Protein AF-A0A922I302-F1 (afdb_monomer_lite)

Foldseek 3Di:
DVVLLVVLVCLQPPDQQQWAAEPCVRDIDGDPDRASYAYADNVHRVDGPCNVDDPVNSVVVNVLSVLVNVLVVDPPDDPVLNVPPCNSVVVVVVVVVVVD

Sequence (100 aa):
MKMFYSFFEFLVSFNFEKQAMSIQTGKSFAKPDFSPLYIENPMEPTLNICKNVSGVEFKKLLLQAYNSLDAMHCTDFHLANLLDPEYFKTLEKRNNQSVR

Radius of gyration: 16.36 Å; chains: 1; bounding box: 32×33×44 Å

pLDDT: mean 90.07, std 11.07, range [43.94, 98.38]

Organism: Dermatophagoides farinae (NCBI:txid6954)

Secondary structure (DSSP, 8-state):
-HHHHHHHHHHHHS-TTTEEE-TTTSSEEE-SS--S--BB-SS-TT-BTTTT--HHHHHHHHHHHHHHHHHHTSTT--HHHHH-TTHHHHHHHHHHHTT-

Structure (mmCIF, N/CA/C/O backbone):
data_AF-A0A922I302-F1
#
_entry.id   AF-A0A922I302-F1
#
loop_
_atom_site.group_PDB
_atom_site.id
_atom_site.type_symbol
_atom_site.label_atom_id
_atom_site.label_alt_id
_atom_site.label_comp_id
_atom_site.label_asym_id
_atom_site.label_entity_id
_atom_site.label_seq_id
_atom_site.pdbx_PDB_ins_code
_atom_site.Cartn_x
_atom_site.Cartn_y
_atom_site.Cartn_z
_atom_site.occupancy
_atom_site.B_iso_or_equiv
_atom_site.auth_seq_id
_atom_site.auth_comp_id
_atom_site.auth_asym_id
_atom_site.auth_atom_id
_atom_site.pdbx_PDB_model_num
ATOM 1 N N . MET A 1 1 ? 6.426 -14.000 -14.181 1.00 76.19 1 MET A N 1
ATOM 2 C CA . MET A 1 1 ? 6.095 -12.556 -14.168 1.00 76.19 1 MET A CA 1
ATOM 3 C C . MET A 1 1 ? 4.704 -12.239 -13.625 1.00 76.19 1 MET A C 1
ATOM 5 O O . MET A 1 1 ? 4.621 -11.348 -12.795 1.00 76.19 1 MET A O 1
ATOM 9 N N . LYS A 1 2 ? 3.639 -12.978 -13.989 1.00 86.81 2 LYS A N 1
ATOM 10 C CA . LYS A 1 2 ? 2.248 -12.695 -13.563 1.00 86.81 2 LYS A CA 1
ATOM 11 C C . LYS A 1 2 ? 2.057 -12.369 -12.068 1.00 86.81 2 LYS A C 1
ATOM 13 O O . LYS A 1 2 ? 1.396 -11.392 -11.755 1.00 86.81 2 LYS A O 1
ATOM 18 N N . MET A 1 3 ? 2.658 -13.141 -11.156 1.00 91.25 3 MET A N 1
ATOM 19 C CA . MET A 1 3 ? 2.536 -12.903 -9.707 1.00 91.25 3 MET A CA 1
ATOM 20 C C . MET A 1 3 ? 3.075 -11.530 -9.279 1.00 91.25 3 MET A C 1
ATOM 22 O O . MET A 1 3 ? 2.424 -10.839 -8.507 1.00 91.25 3 MET A O 1
ATOM 26 N N . PHE A 1 4 ? 4.243 -11.129 -9.786 1.00 92.06 4 PHE A N 1
ATOM 27 C CA . PHE A 1 4 ? 4.842 -9.836 -9.449 1.00 92.06 4 PHE A CA 1
ATOM 28 C C . PHE A 1 4 ? 4.034 -8.679 -10.022 1.00 92.06 4 PHE A C 1
ATOM 30 O O . PHE A 1 4 ? 3.780 -7.715 -9.311 1.00 92.06 4 PHE A O 1
ATOM 37 N N . TYR A 1 5 ? 3.572 -8.812 -11.265 1.00 92.56 5 TYR A N 1
ATOM 38 C CA . TYR A 1 5 ? 2.682 -7.828 -11.873 1.00 92.56 5 TYR A CA 1
ATOM 39 C C . TYR A 1 5 ? 1.433 -7.610 -11.006 1.00 92.56 5 TYR A C 1
ATOM 41 O O . TYR A 1 5 ? 1.177 -6.493 -10.569 1.00 92.56 5 TYR A O 1
ATOM 49 N N . SER A 1 6 ? 0.717 -8.686 -10.659 1.00 95.00 6 SER A N 1
ATOM 50 C CA . SER A 1 6 ? -0.484 -8.594 -9.820 1.00 95.00 6 SER A CA 1
ATOM 51 C C . SER A 1 6 ? -0.191 -8.093 -8.402 1.00 95.00 6 SER A C 1
ATOM 53 O O . SER A 1 6 ? -1.038 -7.449 -7.794 1.00 95.00 6 SER A O 1
ATOM 55 N N . PHE A 1 7 ? 1.004 -8.353 -7.864 1.00 95.81 7 PHE A N 1
ATOM 56 C CA . PHE A 1 7 ? 1.429 -7.803 -6.578 1.00 95.81 7 PHE A CA 1
ATOM 57 C C . PHE A 1 7 ? 1.588 -6.277 -6.633 1.00 95.81 7 PHE A C 1
ATOM 59 O O . PHE A 1 7 ? 1.067 -5.577 -5.767 1.00 95.81 7 PHE A O 1
ATOM 66 N N . PHE A 1 8 ? 2.263 -5.745 -7.655 1.00 96.12 8 PHE A N 1
ATOM 67 C CA . PHE A 1 8 ? 2.414 -4.297 -7.813 1.00 96.12 8 PHE A CA 1
ATOM 68 C C . PHE A 1 8 ? 1.093 -3.616 -8.174 1.00 96.12 8 PHE A C 1
ATOM 70 O O . PHE A 1 8 ? 0.785 -2.565 -7.619 1.00 96.12 8 PHE A O 1
ATOM 77 N N . GLU A 1 9 ? 0.272 -4.252 -9.012 1.00 96.56 9 GLU A N 1
ATOM 78 C CA . GLU A 1 9 ? -1.095 -3.816 -9.311 1.00 96.56 9 GLU A CA 1
ATOM 79 C C . GLU A 1 9 ? -1.947 -3.725 -8.037 1.00 96.56 9 GLU A C 1
ATOM 81 O O . GLU A 1 9 ? -2.631 -2.725 -7.814 1.00 96.56 9 GLU A O 1
ATOM 86 N N . PHE A 1 10 ? -1.856 -4.717 -7.147 1.00 97.25 10 PHE A N 1
ATOM 87 C CA . PHE A 1 10 ? -2.514 -4.678 -5.843 1.00 97.25 10 PHE A CA 1
ATOM 88 C C . PHE A 1 10 ? -2.022 -3.497 -4.993 1.00 97.25 10 PHE A C 1
ATOM 90 O O . PHE A 1 10 ? -2.836 -2.750 -4.453 1.00 97.25 10 PHE A O 1
ATOM 97 N N . LEU A 1 11 ? -0.705 -3.282 -4.907 1.00 97.31 11 LEU A N 1
ATOM 98 C CA . LEU A 1 11 ? -0.134 -2.186 -4.119 1.00 97.31 11 LEU A CA 1
ATOM 99 C C . LEU A 1 11 ? -0.571 -0.796 -4.596 1.00 97.31 11 LEU A C 1
ATOM 101 O O . LEU A 1 11 ? -0.651 0.105 -3.773 1.00 97.31 11 LEU A O 1
ATOM 105 N N . VAL A 1 12 ? -0.848 -0.588 -5.884 1.00 96.81 12 VAL A N 1
ATOM 106 C CA . VAL A 1 12 ? -1.288 0.731 -6.381 1.00 96.81 12 VAL A CA 1
ATOM 107 C C . VAL A 1 12 ? -2.808 0.904 -6.391 1.00 96.81 12 VAL A C 1
ATOM 109 O O . VAL A 1 12 ? -3.286 2.035 -6.389 1.00 96.81 12 VAL A O 1
ATOM 112 N N . SER A 1 13 ? -3.573 -0.191 -6.401 1.00 97.12 13 SER A N 1
ATOM 113 C CA . SER A 1 13 ? -5.042 -0.159 -6.486 1.00 97.12 13 SER A CA 1
ATOM 114 C C . SER A 1 13 ? -5.743 -0.309 -5.133 1.00 97.12 13 SER A C 1
ATOM 116 O O . SER A 1 13 ? -6.903 0.084 -4.989 1.00 97.12 13 SER A O 1
ATOM 118 N N . PHE A 1 14 ? -5.067 -0.870 -4.127 1.00 98.00 14 PHE A N 1
ATOM 119 C CA . PHE A 1 14 ? -5.661 -1.120 -2.820 1.00 98.00 14 PHE A CA 1
ATOM 120 C C . PHE A 1 14 ? -5.960 0.178 -2.052 1.00 98.00 14 PHE A C 1
ATOM 122 O O . PHE A 1 14 ? -5.149 1.101 -1.974 1.00 98.00 14 PHE A O 1
ATOM 129 N N . ASN A 1 15 ? -7.137 0.242 -1.422 1.00 97.50 15 ASN A N 1
ATOM 130 C CA . ASN A 1 15 ? -7.573 1.405 -0.650 1.00 97.50 15 ASN A CA 1
ATOM 131 C C . ASN A 1 15 ? -6.965 1.414 0.764 1.00 97.50 15 ASN A C 1
ATOM 133 O O . ASN A 1 15 ? -7.649 1.138 1.750 1.00 97.50 15 ASN A O 1
ATOM 137 N N . PHE A 1 16 ? -5.686 1.772 0.873 1.00 97.50 16 PHE A N 1
ATOM 138 C CA . PHE A 1 16 ? -4.982 1.844 2.159 1.00 97.50 16 PHE A CA 1
ATOM 139 C C . PHE A 1 16 ? -5.549 2.884 3.125 1.00 97.50 16 PHE A C 1
ATOM 141 O O . PHE A 1 16 ? -5.317 2.770 4.323 1.00 97.50 16 PHE A O 1
ATOM 148 N N . GLU A 1 17 ? -6.287 3.890 2.653 1.00 96.75 17 GLU A N 1
ATOM 149 C CA . GLU A 1 17 ? -6.899 4.897 3.525 1.00 96.75 17 GLU A CA 1
ATOM 150 C C . GLU A 1 17 ? -7.989 4.275 4.407 1.00 96.75 17 GLU A C 1
ATOM 152 O O . GLU A 1 17 ? -8.053 4.547 5.604 1.00 96.75 17 GLU A O 1
ATOM 157 N N . LYS A 1 18 ? -8.817 3.400 3.823 1.00 97.75 18 LYS A N 1
ATOM 158 C CA . LYS A 1 18 ? -10.015 2.853 4.481 1.00 97.75 18 LYS A CA 1
ATOM 159 C C . LYS A 1 18 ? -9.908 1.378 4.846 1.00 97.75 18 LYS A C 1
ATOM 161 O O . LYS A 1 18 ? -10.743 0.892 5.611 1.00 97.75 18 LYS A O 1
ATOM 166 N N . GLN A 1 19 ? -8.949 0.654 4.273 1.00 98.19 19 GLN A N 1
ATOM 167 C CA . GLN A 1 19 ? -8.834 -0.793 4.419 1.00 98.19 19 GLN A CA 1
ATOM 168 C C . GLN A 1 19 ? -7.518 -1.210 5.080 1.00 98.19 19 GLN A C 1
ATOM 170 O O . GLN A 1 19 ? -6.456 -0.634 4.846 1.00 98.19 19 GLN A O 1
ATOM 175 N N . ALA A 1 20 ? -7.621 -2.258 5.886 1.00 97.94 20 ALA A N 1
ATOM 176 C CA . ALA A 1 20 ? -6.532 -3.025 6.466 1.00 97.94 20 ALA A CA 1
ATOM 177 C C . ALA A 1 20 ? -6.496 -4.432 5.849 1.00 97.94 20 ALA A C 1
ATOM 179 O O . ALA A 1 20 ? -7.484 -4.873 5.261 1.00 97.94 20 ALA A O 1
ATOM 180 N N . MET A 1 21 ? -5.370 -5.134 5.981 1.00 97.94 21 MET A N 1
ATOM 181 C CA . MET A 1 21 ? -5.199 -6.509 5.494 1.00 97.94 21 MET A CA 1
ATOM 182 C C . MET A 1 21 ? -5.107 -7.501 6.651 1.00 97.94 21 MET A C 1
ATOM 184 O O . MET A 1 21 ? -4.290 -7.319 7.552 1.00 97.94 21 MET A O 1
ATOM 188 N N . SER A 1 22 ? -5.913 -8.564 6.599 1.00 96.75 22 SER A N 1
ATOM 189 C CA . SER A 1 22 ? -5.852 -9.688 7.534 1.00 96.75 22 SER A CA 1
ATOM 190 C C . SER A 1 22 ? -5.145 -10.868 6.882 1.00 96.75 22 SER A C 1
ATOM 192 O O . SER A 1 22 ? -5.620 -11.428 5.892 1.00 96.75 22 SER A O 1
ATOM 194 N N . ILE A 1 23 ? -4.014 -11.269 7.460 1.00 95.06 23 ILE A N 1
ATOM 195 C CA . ILE A 1 23 ? -3.285 -12.466 7.023 1.00 95.06 23 ILE A CA 1
ATOM 196 C C . ILE A 1 23 ? -4.028 -13.733 7.460 1.00 95.06 23 ILE A C 1
ATOM 198 O O . ILE A 1 23 ? -4.012 -14.730 6.744 1.00 95.06 23 ILE A O 1
ATOM 202 N N . GLN A 1 24 ? -4.720 -13.688 8.602 1.00 93.88 24 GLN A N 1
ATOM 203 C CA . GLN A 1 24 ? -5.447 -14.837 9.134 1.00 93.88 24 GLN A CA 1
ATOM 204 C C . GLN A 1 24 ? -6.659 -15.207 8.268 1.00 93.88 24 GLN A C 1
ATOM 206 O O . GLN A 1 24 ? -6.913 -16.385 8.030 1.00 93.88 24 GLN A O 1
ATOM 211 N N . THR A 1 25 ? -7.402 -14.210 7.782 1.00 95.44 25 THR A N 1
ATOM 212 C CA . THR A 1 25 ? -8.612 -14.441 6.974 1.00 95.44 25 THR A CA 1
ATOM 213 C C . THR A 1 25 ? -8.373 -14.334 5.468 1.00 95.44 25 THR A C 1
ATOM 215 O O . THR A 1 25 ? -9.234 -14.744 4.688 1.00 95.44 25 THR A O 1
ATOM 218 N N . GLY A 1 26 ? -7.236 -13.765 5.049 1.00 95.62 26 GLY A N 1
ATOM 219 C CA . GLY A 1 26 ? -6.932 -13.473 3.647 1.00 95.62 26 GLY A CA 1
ATOM 220 C C . GLY A 1 26 ? -7.829 -12.388 3.040 1.00 95.62 26 GLY A C 1
ATOM 221 O O . GLY A 1 26 ? -7.977 -12.327 1.820 1.00 95.62 26 GLY A O 1
ATOM 222 N N . LYS A 1 27 ? -8.477 -11.565 3.873 1.00 96.62 27 LYS A N 1
ATOM 223 C CA . LYS A 1 27 ? -9.438 -10.536 3.455 1.00 96.62 27 LYS A CA 1
ATOM 224 C C . LYS A 1 27 ? -9.016 -9.154 3.930 1.00 96.62 27 LYS A C 1
ATOM 226 O O . LYS A 1 27 ? -8.242 -9.005 4.877 1.00 96.62 27 LYS A O 1
ATOM 231 N N . SER A 1 28 ? -9.564 -8.134 3.276 1.00 97.56 28 SER A N 1
ATOM 232 C CA . SER A 1 28 ? -9.500 -6.772 3.786 1.00 97.56 28 SER A CA 1
ATOM 233 C C . SER A 1 28 ? -10.629 -6.498 4.776 1.00 97.56 28 SER A C 1
ATOM 235 O O . SER A 1 28 ? -11.680 -7.141 4.743 1.00 97.56 28 SER A O 1
ATOM 237 N N . PHE A 1 29 ? -10.411 -5.532 5.660 1.00 97.56 29 PHE A N 1
ATOM 238 C CA . PHE A 1 29 ? -11.403 -5.082 6.632 1.00 97.56 29 PHE A CA 1
ATOM 239 C C . PHE A 1 29 ? -11.288 -3.576 6.874 1.00 97.56 29 PHE A C 1
ATOM 241 O O . PHE A 1 29 ? -10.329 -2.938 6.437 1.00 97.56 29 PHE A O 1
ATOM 248 N N . ALA A 1 30 ? -12.282 -2.991 7.547 1.00 97.94 30 ALA A N 1
ATOM 249 C CA . ALA A 1 30 ? -12.277 -1.569 7.871 1.00 97.94 30 ALA A CA 1
ATOM 250 C C . ALA A 1 30 ? -11.092 -1.227 8.778 1.00 97.94 30 ALA A C 1
ATOM 252 O O . ALA A 1 30 ? -10.860 -1.879 9.795 1.00 97.94 30 ALA A O 1
ATOM 253 N N . LYS A 1 31 ? -10.342 -0.197 8.398 1.00 96.56 31 LYS A N 1
ATOM 254 C CA . LYS A 1 31 ? -9.104 0.157 9.080 1.00 96.56 31 LYS A CA 1
ATOM 255 C C . LYS A 1 31 ? -9.362 0.646 10.518 1.00 96.56 31 LYS A C 1
ATOM 257 O O . LYS A 1 31 ? -10.137 1.587 10.688 1.00 96.56 31 LYS A O 1
ATOM 262 N N . PRO A 1 32 ? -8.702 0.067 11.539 1.00 95.69 32 PRO A N 1
ATOM 263 C CA . PRO A 1 32 ? -8.912 0.465 12.935 1.00 95.69 32 PRO A CA 1
ATOM 264 C C . PRO A 1 32 ? -8.286 1.809 13.331 1.00 95.69 32 PRO A C 1
ATOM 266 O O . PRO A 1 32 ? -8.663 2.373 14.355 1.00 95.69 32 PRO A O 1
ATOM 269 N N . ASP A 1 33 ? -7.298 2.306 12.577 1.00 94.75 33 ASP A N 1
ATOM 270 C CA . ASP A 1 33 ? -6.579 3.542 12.899 1.00 94.75 33 ASP A CA 1
ATOM 271 C C . ASP A 1 33 ? -6.121 4.332 11.656 1.00 94.75 33 ASP A C 1
ATOM 273 O O . ASP A 1 33 ? -6.220 3.874 10.518 1.00 94.75 33 ASP A O 1
ATOM 277 N N . PHE A 1 34 ? -5.598 5.541 11.882 1.00 94.94 34 PHE A N 1
ATOM 278 C CA . PHE A 1 34 ? -5.113 6.453 10.836 1.00 94.94 34 PHE A CA 1
ATOM 279 C C . PHE A 1 34 ? -3.649 6.206 10.422 1.00 94.94 34 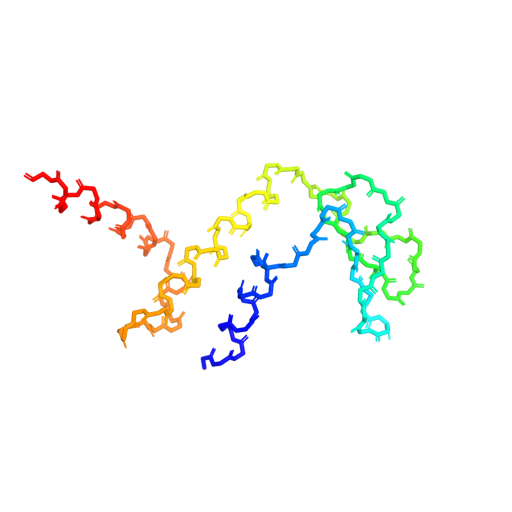PHE A C 1
ATOM 281 O O . PHE A 1 34 ? -3.008 7.102 9.871 1.00 94.94 34 PHE A O 1
ATOM 288 N N . SER A 1 35 ? -3.079 5.025 10.697 1.00 97.12 35 SER A N 1
ATOM 289 C CA . SER A 1 35 ? -1.731 4.683 10.207 1.00 97.12 35 SER A CA 1
ATOM 290 C C . SER A 1 35 ? -1.676 4.754 8.673 1.00 97.12 35 SER A C 1
ATOM 292 O O . SER A 1 35 ? -2.712 4.664 8.032 1.00 97.12 35 SER A O 1
ATOM 294 N N . PRO A 1 36 ? -0.520 4.901 8.012 1.00 97.56 36 PRO A N 1
ATOM 295 C CA . PRO A 1 36 ? -0.468 4.843 6.546 1.00 97.56 36 PRO A CA 1
ATOM 296 C C . PRO A 1 36 ? -0.799 3.445 6.001 1.00 97.56 36 PRO A C 1
ATOM 298 O O . PRO A 1 36 ? -1.575 3.309 5.060 1.00 97.56 36 PRO A O 1
ATOM 301 N N . LEU A 1 37 ? -0.289 2.401 6.658 1.00 97.75 37 LEU A N 1
ATOM 302 C CA . LEU A 1 37 ? -0.427 0.997 6.275 1.00 97.75 37 LEU A CA 1
ATOM 303 C C . LEU A 1 37 ? -0.850 0.173 7.494 1.00 97.75 37 LEU A C 1
ATOM 305 O O . LEU A 1 37 ? -0.242 0.304 8.555 1.00 97.75 37 LEU A O 1
ATOM 309 N N . TYR A 1 38 ? -1.863 -0.683 7.331 1.00 98.38 38 TYR A N 1
ATOM 310 C CA . TYR A 1 38 ? -2.320 -1.592 8.380 1.00 98.38 38 TYR A CA 1
ATOM 311 C C . TYR A 1 38 ? -2.318 -3.035 7.887 1.00 98.38 38 TYR A C 1
ATOM 313 O O . TYR A 1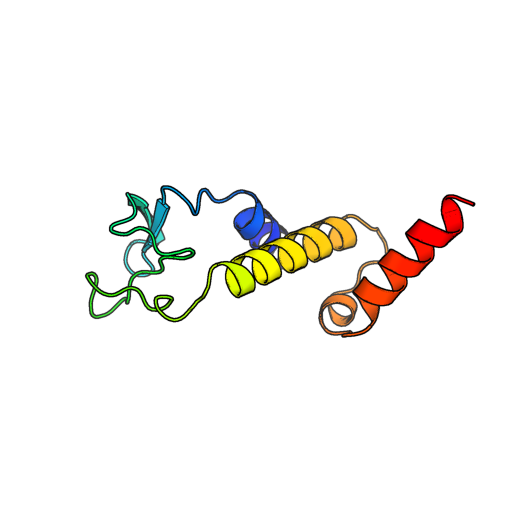 38 ? -3.121 -3.411 7.027 1.00 98.38 38 TYR A O 1
ATOM 321 N N . ILE A 1 39 ? -1.440 -3.842 8.479 1.00 98.12 39 ILE A N 1
ATOM 322 C CA . ILE A 1 39 ? -1.446 -5.296 8.338 1.00 98.12 39 ILE A CA 1
ATOM 323 C C . ILE A 1 39 ? -1.638 -5.880 9.731 1.00 98.12 39 ILE A C 1
ATOM 325 O O . ILE A 1 39 ? -0.876 -5.585 10.652 1.00 98.12 39 ILE A O 1
ATOM 329 N N . GLU A 1 40 ? -2.689 -6.672 9.877 1.00 97.94 40 GLU A N 1
ATOM 330 C CA . GLU A 1 40 ? -3.017 -7.372 11.111 1.00 97.94 40 GLU A CA 1
ATOM 331 C C . GLU A 1 40 ? -1.896 -8.345 11.489 1.00 97.94 40 GLU A C 1
ATOM 333 O O . GLU A 1 40 ? -1.432 -9.132 10.658 1.00 97.94 40 GLU A O 1
ATOM 338 N N . ASN A 1 41 ? -1.478 -8.316 12.754 1.00 97.06 41 ASN A N 1
ATOM 339 C CA . ASN A 1 41 ? -0.616 -9.351 13.300 1.00 97.06 41 ASN A CA 1
ATOM 340 C C . ASN A 1 41 ? -1.406 -10.675 13.390 1.00 97.06 41 ASN A C 1
ATOM 342 O O . ASN A 1 41 ? -2.402 -10.727 14.112 1.00 97.06 41 ASN A O 1
ATOM 346 N N . PRO A 1 42 ? -0.956 -11.764 12.733 1.00 96.12 42 PRO A N 1
ATOM 347 C CA . PRO A 1 42 ? -1.684 -13.036 12.712 1.00 96.12 42 PRO A CA 1
ATOM 348 C C . PRO A 1 42 ? -1.933 -13.667 14.091 1.00 96.12 42 PRO A C 1
ATOM 350 O O . PRO A 1 42 ? -2.836 -14.489 14.222 1.00 96.12 42 PRO A O 1
ATOM 353 N N . MET A 1 43 ? -1.109 -13.332 15.092 1.00 96.44 43 MET A N 1
ATOM 354 C CA . MET A 1 43 ? -1.196 -13.876 16.455 1.00 96.44 43 MET A CA 1
ATOM 355 C C . MET A 1 43 ? -1.916 -12.931 17.422 1.00 96.44 43 MET A C 1
ATOM 357 O O . MET A 1 43 ? -2.481 -13.379 18.415 1.00 96.44 43 MET A O 1
ATOM 361 N N . GLU A 1 44 ? -1.920 -11.631 17.121 1.00 95.81 44 GLU A N 1
ATOM 362 C CA . GLU A 1 44 ? -2.534 -10.587 17.944 1.00 95.81 44 GLU A CA 1
ATOM 363 C C . GLU A 1 44 ? -3.331 -9.622 17.047 1.00 95.81 44 GLU A C 1
ATOM 365 O O . GLU A 1 44 ? -2.825 -8.557 16.695 1.00 95.81 44 GLU A O 1
ATOM 370 N N . PRO A 1 45 ? -4.583 -9.960 16.670 1.00 92.62 45 PRO A N 1
ATOM 371 C CA . PRO A 1 45 ? -5.356 -9.239 15.647 1.00 92.62 45 PRO A CA 1
ATOM 372 C C . PRO A 1 45 ? -5.582 -7.740 15.896 1.00 92.62 45 PRO A C 1
ATOM 374 O O . PRO A 1 45 ? -5.917 -6.978 14.993 1.00 92.62 45 PRO A O 1
ATOM 377 N N . THR A 1 46 ? -5.406 -7.286 17.135 1.00 93.75 46 THR A N 1
ATOM 378 C CA . THR A 1 46 ? -5.524 -5.872 17.513 1.00 93.75 46 THR A CA 1
ATOM 379 C C . THR A 1 46 ? -4.272 -5.055 17.173 1.00 93.75 46 THR A C 1
ATOM 381 O O . THR A 1 46 ? -4.315 -3.821 17.218 1.00 93.75 46 THR A O 1
ATOM 384 N N . LEU A 1 47 ? -3.159 -5.712 16.830 1.00 96.69 47 LEU A N 1
ATOM 385 C CA . LEU A 1 47 ? -1.883 -5.077 16.527 1.00 96.69 47 LEU A CA 1
ATOM 386 C C . LEU A 1 47 ? -1.649 -4.939 15.022 1.00 96.69 47 LEU A C 1
ATOM 388 O O . LEU A 1 47 ? -1.799 -5.877 14.243 1.00 96.69 47 LEU A O 1
ATOM 392 N N . ASN A 1 48 ? -1.174 -3.755 14.639 1.00 97.50 48 ASN A N 1
ATOM 393 C CA . ASN A 1 48 ? -0.680 -3.462 13.301 1.00 97.50 48 ASN A CA 1
ATOM 394 C C . ASN A 1 48 ? 0.836 -3.694 13.239 1.00 97.50 48 ASN A C 1
ATOM 396 O O . ASN A 1 48 ? 1.588 -2.962 13.888 1.00 97.50 48 ASN A O 1
ATOM 400 N N . ILE A 1 49 ? 1.299 -4.637 12.417 1.00 97.88 49 ILE A N 1
ATOM 401 C CA . ILE A 1 49 ? 2.741 -4.901 12.249 1.00 97.88 49 ILE A CA 1
ATOM 402 C C . ILE A 1 49 ? 3.483 -3.778 11.501 1.00 97.88 49 ILE A C 1
ATOM 404 O O . ILE A 1 49 ? 4.707 -3.736 11.516 1.00 97.88 49 ILE A O 1
ATOM 408 N N . CYS A 1 50 ? 2.759 -2.848 10.874 1.00 98.06 50 CYS A N 1
ATOM 409 C CA . CYS A 1 50 ? 3.301 -1.723 10.108 1.00 98.06 50 CYS A CA 1
ATOM 410 C C . CYS A 1 50 ? 3.218 -0.379 10.852 1.00 98.06 50 CYS A C 1
ATOM 412 O O . CYS A 1 50 ? 3.336 0.679 10.234 1.00 98.06 50 CYS A O 1
ATOM 414 N N . LYS A 1 51 ? 3.008 -0.380 12.174 1.00 96.88 51 LYS A N 1
ATOM 415 C CA . LYS A 1 51 ? 2.799 0.855 12.957 1.00 96.88 51 LYS A CA 1
ATOM 416 C C . LYS A 1 51 ? 4.004 1.808 12.966 1.00 96.88 51 LYS A C 1
ATOM 418 O O . LYS A 1 51 ? 3.846 2.992 13.243 1.00 96.88 51 LYS A O 1
ATOM 423 N N . ASN A 1 52 ? 5.193 1.301 12.656 1.00 97.38 52 ASN A N 1
ATOM 424 C CA . ASN A 1 52 ? 6.430 2.068 12.524 1.00 97.38 52 ASN A CA 1
ATOM 425 C C . ASN A 1 52 ? 6.586 2.765 11.160 1.00 97.38 52 ASN A C 1
ATOM 427 O O . ASN A 1 52 ? 7.500 3.570 11.010 1.00 97.38 52 ASN A O 1
ATOM 431 N N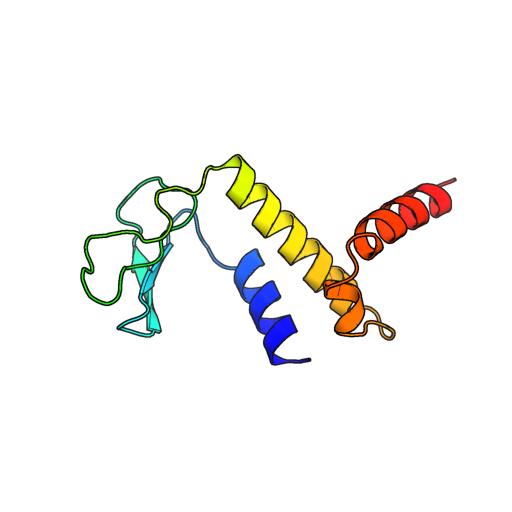 . VAL A 1 53 ? 5.736 2.462 10.173 1.00 97.94 53 VAL A N 1
ATOM 432 C CA . VAL A 1 53 ? 5.844 3.027 8.824 1.00 97.94 53 VAL A CA 1
ATOM 433 C C . VAL A 1 53 ? 5.298 4.450 8.810 1.00 97.94 53 VAL A C 1
ATOM 435 O O . VAL A 1 53 ? 4.110 4.690 9.040 1.00 97.94 53 VAL A O 1
ATOM 438 N N . SER A 1 54 ? 6.162 5.409 8.485 1.00 97.81 54 SER A N 1
ATOM 439 C CA . SER A 1 54 ? 5.767 6.803 8.312 1.00 97.81 54 SER A CA 1
ATOM 440 C C . SER A 1 54 ? 5.023 7.030 6.992 1.00 97.81 54 SER A C 1
ATOM 442 O O . SER A 1 54 ? 5.168 6.290 6.015 1.00 97.81 54 SER A O 1
ATOM 444 N N . GLY A 1 55 ? 4.264 8.127 6.911 1.00 97.44 55 GLY A N 1
ATOM 445 C CA . GLY A 1 55 ? 3.590 8.511 5.666 1.00 97.44 55 GLY A CA 1
ATOM 446 C C . GLY A 1 55 ? 4.561 8.784 4.508 1.00 97.44 55 GLY A C 1
ATOM 447 O O . GLY A 1 55 ? 4.207 8.585 3.349 1.00 97.44 55 GLY A O 1
ATOM 448 N N . VAL A 1 56 ? 5.795 9.206 4.804 1.00 97.94 56 VAL A N 1
ATOM 449 C CA . VAL A 1 56 ? 6.836 9.434 3.789 1.00 97.94 56 VAL A CA 1
ATOM 450 C C . VAL A 1 56 ? 7.338 8.109 3.220 1.00 97.94 56 VAL A C 1
ATOM 452 O O . VAL A 1 56 ? 7.432 7.968 2.003 1.00 97.94 56 VAL A O 1
ATOM 455 N N . GLU A 1 57 ? 7.637 7.132 4.075 1.00 97.62 57 GLU A N 1
ATOM 456 C CA . GLU A 1 57 ? 8.073 5.796 3.646 1.00 97.62 57 GLU A CA 1
ATOM 457 C C . GLU A 1 57 ? 6.974 5.074 2.873 1.00 97.62 57 GLU A C 1
ATOM 459 O O . GLU A 1 57 ? 7.240 4.498 1.821 1.00 97.62 57 GLU A O 1
ATOM 464 N N . PHE A 1 58 ? 5.727 5.189 3.329 1.00 98.00 58 PHE A N 1
ATOM 465 C CA . PHE A 1 58 ? 4.578 4.635 2.626 1.00 98.00 58 PHE A CA 1
ATOM 466 C C . PHE A 1 58 ? 4.412 5.228 1.217 1.00 98.00 58 PHE A C 1
ATOM 468 O O . PHE A 1 58 ? 4.247 4.493 0.247 1.00 98.00 58 PHE A O 1
ATOM 475 N N . LYS A 1 59 ? 4.539 6.553 1.062 1.00 97.25 59 LYS A N 1
ATOM 476 C CA . LYS A 1 59 ? 4.510 7.191 -0.267 1.00 97.25 59 LYS A CA 1
ATOM 477 C C . LYS A 1 59 ? 5.657 6.724 -1.161 1.00 97.25 59 LYS A C 1
ATOM 479 O O . LYS A 1 59 ? 5.438 6.495 -2.347 1.00 97.25 59 LYS A O 1
ATOM 484 N N . LYS A 1 60 ? 6.865 6.558 -0.608 1.00 95.62 60 LYS A N 1
ATOM 485 C CA . LYS A 1 60 ? 8.008 6.003 -1.353 1.00 95.62 60 L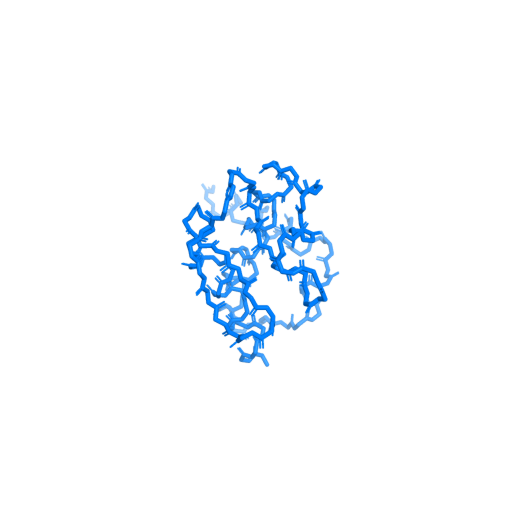YS A CA 1
ATOM 486 C C . LYS A 1 60 ? 7.720 4.579 -1.829 1.00 95.62 60 LYS A C 1
ATOM 488 O O . LYS A 1 60 ? 7.995 4.285 -2.985 1.00 95.62 60 LYS A O 1
ATOM 493 N N . LEU A 1 61 ? 7.133 3.731 -0.981 1.00 95.94 61 LEU A N 1
ATOM 494 C CA . LEU A 1 61 ? 6.718 2.375 -1.352 1.00 95.94 61 LEU A CA 1
ATOM 495 C C . LEU A 1 61 ? 5.748 2.391 -2.540 1.00 95.94 61 LEU A C 1
ATOM 497 O O . LEU A 1 61 ? 5.991 1.699 -3.525 1.00 95.94 61 LEU A O 1
ATOM 501 N N . LEU A 1 62 ? 4.686 3.201 -2.473 1.00 97.12 62 LEU A N 1
ATOM 502 C CA . LEU A 1 62 ? 3.703 3.296 -3.557 1.00 97.12 62 LEU A CA 1
ATOM 503 C C . LEU A 1 62 ? 4.318 3.822 -4.858 1.00 97.12 62 LEU A C 1
ATOM 505 O O . LEU A 1 62 ? 4.018 3.298 -5.927 1.00 97.12 62 LEU A O 1
ATOM 509 N N . LEU A 1 63 ? 5.213 4.810 -4.772 1.00 94.38 63 LEU A N 1
ATOM 510 C CA . LEU A 1 63 ? 5.940 5.316 -5.936 1.00 94.38 63 LEU A CA 1
ATOM 511 C C . LEU A 1 63 ? 6.786 4.216 -6.593 1.00 94.38 63 LEU A C 1
ATOM 513 O O . LEU A 1 63 ? 6.750 4.060 -7.810 1.00 94.38 63 LEU A O 1
ATOM 517 N N . GLN A 1 64 ? 7.513 3.418 -5.804 1.00 92.75 64 GLN A N 1
ATOM 518 C CA . GLN A 1 64 ? 8.294 2.303 -6.349 1.00 92.75 64 GLN A CA 1
ATOM 519 C C . GLN A 1 64 ? 7.403 1.205 -6.939 1.00 92.75 64 GLN A C 1
ATOM 521 O O . GLN A 1 64 ? 7.749 0.635 -7.973 1.00 92.75 64 GLN A O 1
ATOM 526 N N . ALA A 1 65 ? 6.247 0.929 -6.331 1.00 95.31 65 ALA A N 1
ATOM 527 C CA . ALA A 1 65 ? 5.281 -0.018 -6.877 1.00 95.31 65 ALA A CA 1
ATOM 528 C C . ALA A 1 65 ? 4.724 0.452 -8.229 1.00 95.31 65 ALA A C 1
ATOM 530 O O . ALA A 1 65 ? 4.673 -0.338 -9.168 1.00 95.31 65 ALA A O 1
ATOM 531 N N . TYR A 1 66 ? 4.387 1.740 -8.346 1.00 93.56 66 TYR A N 1
ATOM 532 C CA . TYR A 1 66 ? 3.925 2.342 -9.596 1.00 93.56 66 TYR A CA 1
ATOM 533 C C . TYR A 1 66 ? 4.991 2.260 -10.692 1.00 93.56 66 TYR A C 1
ATOM 535 O O . TYR A 1 66 ? 4.717 1.743 -11.771 1.00 93.56 66 TYR A O 1
ATOM 543 N N . ASN A 1 67 ? 6.224 2.679 -10.394 1.00 91.44 67 ASN A N 1
ATOM 544 C CA . ASN A 1 67 ? 7.340 2.600 -11.340 1.00 91.44 67 ASN A CA 1
ATOM 545 C C . ASN A 1 67 ? 7.611 1.155 -11.785 1.00 91.44 67 ASN A C 1
ATOM 547 O O . ASN A 1 67 ? 7.902 0.906 -12.952 1.00 91.44 67 ASN A O 1
ATOM 551 N N . SER A 1 68 ? 7.502 0.196 -10.862 1.00 92.25 68 SER A N 1
ATOM 552 C CA . SER A 1 68 ? 7.682 -1.226 -11.163 1.00 92.25 68 SER A CA 1
ATOM 553 C C . SER A 1 68 ? 6.581 -1.755 -12.076 1.00 92.25 68 SER A C 1
ATOM 555 O O . SER A 1 68 ? 6.876 -2.492 -13.012 1.00 92.25 68 SER A O 1
ATOM 557 N N . LEU A 1 69 ? 5.326 -1.374 -11.825 1.00 92.75 69 LEU A N 1
ATOM 558 C CA . LEU A 1 69 ? 4.193 -1.762 -12.659 1.00 92.75 69 LEU A CA 1
ATOM 559 C C . LEU A 1 69 ? 4.328 -1.190 -14.075 1.00 92.75 69 LEU A C 1
ATOM 561 O O . LEU A 1 69 ? 4.224 -1.942 -15.041 1.00 92.75 69 LEU A O 1
ATOM 565 N N . ASP A 1 70 ? 4.638 0.104 -14.187 1.00 89.19 70 ASP A N 1
ATOM 566 C CA . ASP A 1 70 ? 4.862 0.793 -15.462 1.00 89.19 70 ASP A CA 1
ATOM 567 C C . ASP A 1 70 ? 5.996 0.136 -16.264 1.00 89.19 70 ASP A C 1
ATOM 569 O O . ASP A 1 70 ? 5.816 -0.253 -17.417 1.00 89.19 70 ASP A O 1
ATOM 573 N N . ALA A 1 71 ? 7.137 -0.126 -15.621 1.00 88.25 71 ALA A N 1
ATOM 574 C CA . ALA A 1 71 ? 8.258 -0.800 -16.267 1.00 88.25 71 ALA A CA 1
ATOM 575 C C . ALA A 1 71 ? 7.922 -2.230 -16.721 1.00 88.25 71 ALA A C 1
ATOM 577 O O . ALA A 1 71 ? 8.430 -2.670 -17.750 1.00 88.25 71 ALA A O 1
ATOM 578 N N . MET A 1 72 ? 7.059 -2.956 -16.001 1.00 88.75 72 MET A N 1
ATOM 579 C CA . MET A 1 72 ? 6.625 -4.306 -16.383 1.00 88.75 72 MET A CA 1
ATOM 580 C C . MET A 1 72 ? 5.711 -4.340 -17.613 1.00 88.75 72 MET A C 1
ATOM 582 O O . MET A 1 72 ? 5.564 -5.410 -18.206 1.00 88.75 72 MET A O 1
ATOM 586 N N . HIS A 1 73 ? 5.116 -3.214 -18.017 1.00 83.69 73 HIS A N 1
ATOM 587 C CA . HIS A 1 73 ? 4.386 -3.123 -19.284 1.00 83.69 73 HIS A CA 1
ATOM 588 C C . HIS A 1 73 ? 5.319 -3.089 -20.505 1.00 83.69 73 HIS A C 1
ATOM 590 O O . HIS A 1 73 ? 4.875 -3.370 -21.620 1.00 83.69 73 HIS A O 1
ATOM 596 N N . CYS A 1 74 ? 6.609 -2.797 -20.314 1.00 79.50 74 CYS A N 1
ATOM 597 C CA . CYS A 1 74 ? 7.604 -2.822 -21.381 1.00 79.50 74 CYS A CA 1
ATOM 598 C C . CYS A 1 74 ? 7.984 -4.264 -21.756 1.00 79.50 74 CYS A C 1
ATOM 600 O O . CYS A 1 74 ? 8.289 -5.089 -20.894 1.00 79.50 74 CYS A O 1
ATOM 602 N N . THR A 1 75 ? 8.049 -4.556 -23.057 1.00 68.50 75 THR A N 1
ATOM 603 C CA . THR A 1 75 ? 8.346 -5.898 -23.598 1.00 68.50 75 THR A CA 1
ATOM 604 C C . THR A 1 75 ? 9.712 -6.458 -23.194 1.00 68.50 75 THR A C 1
ATOM 606 O O . THR A 1 75 ? 9.865 -7.674 -23.130 1.00 68.50 75 THR A O 1
ATOM 609 N N . ASP A 1 76 ? 10.675 -5.595 -22.858 1.00 80.94 76 ASP A N 1
ATOM 610 C CA . ASP A 1 76 ? 12.054 -5.983 -22.520 1.00 80.94 76 ASP A CA 1
ATOM 611 C C . ASP A 1 76 ? 12.332 -6.019 -21.004 1.00 80.94 76 ASP A C 1
ATOM 613 O O . ASP A 1 76 ? 13.487 -6.080 -20.557 1.00 80.94 76 ASP A O 1
ATOM 617 N N . PHE A 1 77 ? 11.286 -5.964 -20.174 1.00 84.00 77 PHE A N 1
ATOM 618 C CA . PHE A 1 77 ? 11.449 -5.972 -18.726 1.00 84.00 77 PHE A CA 1
ATOM 619 C C . PHE A 1 77 ? 11.815 -7.361 -18.189 1.00 84.00 77 PHE A C 1
ATOM 621 O O . PHE A 1 77 ? 11.042 -8.319 -18.260 1.00 84.00 77 PHE A O 1
ATOM 628 N N . HIS A 1 78 ? 12.985 -7.450 -17.559 1.00 86.50 78 HIS A N 1
ATOM 629 C CA . HIS A 1 78 ? 13.452 -8.637 -16.854 1.00 86.50 78 HIS A CA 1
ATOM 630 C C . HIS A 1 78 ? 13.339 -8.424 -15.346 1.00 86.50 78 HIS A C 1
ATOM 632 O O . HIS A 1 78 ? 13.586 -7.330 -14.851 1.00 86.50 78 HIS A O 1
ATOM 638 N N . LEU A 1 79 ? 13.044 -9.482 -14.584 1.00 86.00 79 LEU A N 1
ATOM 639 C CA . LEU A 1 79 ? 12.931 -9.385 -13.122 1.00 86.00 79 LEU A CA 1
ATOM 640 C C . LEU A 1 79 ? 14.210 -8.840 -12.459 1.00 86.00 79 LEU A C 1
ATOM 642 O O . LEU A 1 79 ? 14.123 -8.145 -11.454 1.00 86.00 79 LEU A O 1
ATOM 646 N N . ALA A 1 80 ? 15.384 -9.105 -13.042 1.00 89.38 80 ALA A N 1
ATOM 647 C CA . ALA A 1 80 ? 16.655 -8.555 -12.570 1.00 89.38 80 ALA A CA 1
ATOM 648 C C . ALA A 1 80 ? 16.681 -7.014 -12.575 1.00 89.38 80 ALA A C 1
ATOM 650 O O . ALA A 1 80 ? 17.309 -6.422 -11.704 1.00 89.38 80 ALA A O 1
ATOM 651 N N . ASN A 1 81 ? 15.937 -6.370 -13.481 1.00 89.00 81 ASN A N 1
ATOM 652 C CA . ASN A 1 81 ? 15.836 -4.911 -13.560 1.00 89.00 81 ASN A CA 1
ATOM 653 C C . ASN A 1 81 ? 15.156 -4.307 -12.322 1.00 89.00 81 ASN A C 1
ATOM 655 O O . ASN A 1 81 ? 15.445 -3.173 -11.964 1.00 89.00 81 ASN A O 1
ATOM 659 N N . LEU A 1 82 ? 14.280 -5.059 -11.641 1.00 89.06 82 LEU A N 1
ATOM 660 C CA . LEU A 1 82 ? 13.652 -4.620 -10.387 1.00 89.06 82 LEU A CA 1
ATOM 661 C C . LEU A 1 82 ? 14.675 -4.479 -9.251 1.00 89.06 82 LEU A C 1
ATOM 663 O O . LEU A 1 82 ? 14.481 -3.692 -8.329 1.00 89.06 82 LEU A O 1
ATOM 667 N N . LEU A 1 83 ? 15.738 -5.284 -9.304 1.00 89.19 83 LEU A N 1
ATOM 668 C CA . LEU A 1 83 ? 16.784 -5.332 -8.286 1.00 89.19 83 LEU A CA 1
ATOM 669 C C . LEU A 1 83 ? 17.945 -4.386 -8.602 1.00 89.19 83 LEU A C 1
ATOM 671 O O . LEU A 1 83 ? 18.816 -4.200 -7.753 1.00 89.19 83 LEU A O 1
ATOM 675 N N . ASP A 1 84 ? 17.967 -3.799 -9.799 1.00 89.19 84 ASP A N 1
ATOM 676 C CA . ASP A 1 84 ? 18.969 -2.819 -10.188 1.00 89.19 84 ASP A CA 1
ATOM 677 C C . ASP A 1 84 ? 18.619 -1.445 -9.570 1.00 89.19 84 ASP A C 1
ATOM 679 O O . ASP A 1 84 ? 17.631 -0.814 -9.963 1.00 89.19 84 ASP A O 1
ATOM 683 N N . PRO A 1 85 ? 19.425 -0.948 -8.610 1.00 83.94 85 PRO A N 1
ATOM 684 C CA . PRO A 1 85 ? 19.160 0.310 -7.912 1.00 83.94 85 PRO A CA 1
ATOM 685 C C . PRO A 1 85 ? 19.256 1.547 -8.817 1.00 83.94 85 PRO A C 1
ATOM 687 O O . PRO A 1 85 ? 18.789 2.627 -8.440 1.00 83.94 85 PRO A O 1
ATOM 690 N N . GLU A 1 86 ? 19.867 1.417 -9.995 1.00 85.00 86 GLU A N 1
ATOM 691 C CA . GLU A 1 86 ? 19.998 2.495 -10.968 1.00 85.00 86 GLU A CA 1
ATOM 692 C C . GLU A 1 86 ? 18.929 2.432 -12.061 1.00 85.00 86 GLU A C 1
ATOM 694 O O . GLU A 1 86 ? 18.684 3.446 -12.717 1.00 85.00 86 GLU A O 1
ATOM 699 N N . TYR A 1 87 ? 18.229 1.307 -12.226 1.00 82.44 87 TYR A N 1
ATOM 700 C CA . TYR A 1 87 ? 17.283 1.101 -13.324 1.00 82.44 87 TYR A CA 1
ATOM 701 C C . TYR A 1 87 ? 16.245 2.224 -13.421 1.00 82.44 87 TYR A C 1
ATOM 703 O O . TYR A 1 87 ? 16.187 2.937 -14.426 1.00 82.44 87 TYR A O 1
ATOM 711 N N . PHE A 1 88 ? 15.502 2.484 -12.344 1.00 78.44 88 PHE A N 1
ATOM 712 C CA . PHE A 1 88 ? 14.474 3.530 -12.348 1.00 78.44 88 PHE A CA 1
ATOM 713 C C . PHE A 1 88 ? 15.057 4.947 -12.469 1.00 78.44 88 PHE A C 1
ATOM 715 O O . PHE A 1 88 ? 14.480 5.790 -13.153 1.00 78.44 88 PHE A O 1
ATOM 722 N N . LYS A 1 89 ? 16.254 5.199 -11.920 1.00 79.88 89 LYS A N 1
ATOM 723 C CA . LYS A 1 89 ? 16.951 6.487 -12.091 1.00 79.88 89 LYS A CA 1
ATOM 724 C C . LYS A 1 89 ? 17.363 6.718 -13.546 1.00 79.88 89 LYS A C 1
ATOM 726 O O . LYS A 1 89 ? 17.352 7.851 -14.026 1.00 79.88 89 LYS A O 1
ATOM 731 N N . THR A 1 90 ? 17.767 5.664 -14.256 1.00 75.38 90 THR A N 1
ATOM 732 C CA . THR A 1 90 ? 18.123 5.761 -15.678 1.00 75.38 90 THR A CA 1
ATOM 733 C C . THR A 1 90 ? 16.896 5.969 -16.562 1.00 75.38 90 THR A C 1
ATOM 735 O O . THR A 1 90 ? 16.981 6.740 -17.518 1.00 75.38 90 THR A O 1
ATOM 738 N N . LEU A 1 91 ? 15.753 5.360 -16.224 1.00 70.81 91 LEU A N 1
ATOM 739 C CA . LEU A 1 91 ? 14.486 5.574 -16.929 1.00 70.81 91 LEU A CA 1
ATOM 740 C C . LEU A 1 91 ? 14.003 7.025 -16.819 1.00 70.81 91 LEU A C 1
ATOM 742 O O . LEU A 1 91 ? 13.706 7.643 -17.839 1.00 70.81 91 LEU A O 1
ATOM 746 N N . GLU A 1 92 ? 14.016 7.607 -15.617 1.00 71.88 92 GLU A N 1
ATOM 747 C CA . GLU A 1 92 ? 13.656 9.018 -15.411 1.00 71.88 92 GLU A CA 1
ATOM 748 C C . GLU A 1 92 ? 14.540 9.964 -16.241 1.00 71.88 92 GLU A C 1
ATOM 750 O O . GLU A 1 92 ? 14.051 10.904 -16.871 1.00 71.88 92 GLU A O 1
ATOM 755 N N . LYS A 1 93 ? 15.852 9.695 -16.306 1.00 73.19 93 LYS A N 1
ATOM 756 C CA . LYS A 1 93 ? 16.788 10.483 -17.126 1.00 73.19 93 LYS A CA 1
ATOM 757 C C . LYS A 1 93 ? 16.488 10.382 -18.623 1.00 73.19 93 LYS A C 1
ATOM 759 O O . LYS A 1 93 ? 16.552 11.405 -19.300 1.00 73.19 93 LYS A O 1
ATOM 764 N N . ARG A 1 94 ? 16.161 9.188 -19.135 1.00 67.00 94 ARG A N 1
ATOM 765 C CA . ARG A 1 94 ? 15.802 8.985 -20.552 1.00 67.00 94 ARG A CA 1
ATOM 766 C C . ARG A 1 94 ? 14.526 9.740 -20.915 1.00 67.00 94 ARG A C 1
ATOM 768 O O . ARG A 1 94 ? 14.537 10.499 -21.878 1.00 67.00 94 ARG A O 1
ATOM 775 N N . ASN A 1 95 ? 13.476 9.611 -20.106 1.00 63.91 95 ASN A N 1
ATOM 776 C CA . ASN A 1 95 ? 12.201 10.289 -20.354 1.00 63.91 95 ASN A CA 1
ATOM 777 C C . ASN A 1 95 ? 12.360 11.817 -20.379 1.00 63.91 95 ASN A C 1
ATOM 779 O O . ASN A 1 95 ? 11.787 12.484 -21.232 1.00 63.91 95 ASN A O 1
ATOM 783 N N . ASN A 1 96 ? 13.214 12.374 -19.517 1.00 67.12 96 ASN A N 1
ATOM 784 C CA . ASN A 1 96 ? 13.494 13.8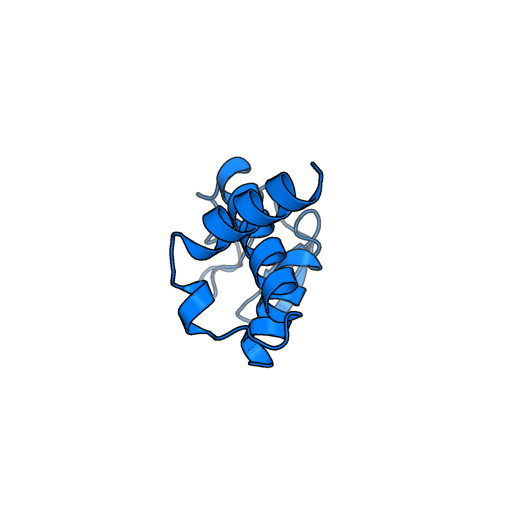12 -19.496 1.00 67.12 96 ASN A CA 1
ATOM 785 C C . ASN A 1 96 ? 14.362 14.300 -20.674 1.00 67.12 96 ASN A C 1
ATOM 787 O O . ASN A 1 96 ? 14.365 15.493 -20.975 1.00 67.12 96 ASN A O 1
ATOM 791 N N . GLN A 1 97 ? 15.110 13.407 -21.332 1.00 60.09 97 GLN A N 1
ATOM 792 C CA . GLN A 1 97 ? 15.907 13.722 -22.524 1.00 60.09 97 GLN A CA 1
ATOM 793 C C . GLN A 1 97 ? 15.090 13.647 -23.817 1.00 60.09 97 GLN A C 1
ATOM 795 O O . GLN A 1 97 ? 15.379 14.401 -24.735 1.00 60.09 97 GLN A O 1
ATOM 800 N N . SER A 1 98 ? 14.062 12.797 -23.888 1.00 58.69 98 SER A N 1
ATOM 801 C CA . SER A 1 98 ? 13.182 12.670 -25.063 1.00 58.69 98 SER A CA 1
ATOM 802 C C . SER A 1 98 ? 12.152 13.798 -25.213 1.00 58.69 98 SER A C 1
ATOM 804 O O . SER A 1 98 ? 11.469 13.864 -26.230 1.00 58.69 98 SER A O 1
ATOM 806 N N . VAL A 1 99 ? 12.021 14.674 -24.210 1.00 55.62 99 VAL A N 1
ATOM 807 C CA . VAL A 1 99 ? 11.128 15.854 -24.221 1.00 55.62 99 VAL A CA 1
ATOM 808 C C . VAL A 1 99 ? 11.903 17.143 -24.580 1.00 55.62 99 VAL A C 1
ATOM 810 O O . VAL A 1 99 ? 11.396 18.252 -24.428 1.00 55.62 99 VAL A O 1
ATOM 813 N N . ARG A 1 100 ? 13.142 17.018 -25.069 1.00 43.94 100 ARG A N 1
ATOM 814 C CA . ARG A 1 100 ? 13.947 18.105 -25.647 1.00 43.94 100 A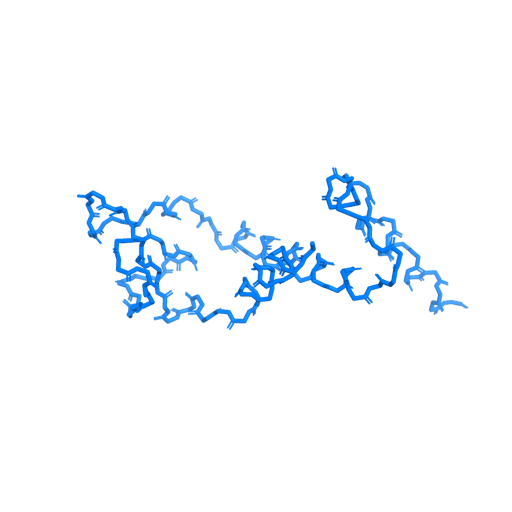RG A CA 1
ATOM 815 C C . ARG A 1 100 ? 14.292 17.791 -27.092 1.00 43.94 100 ARG A C 1
ATOM 817 O O . ARG A 1 100 ? 14.359 18.765 -27.870 1.00 43.94 100 ARG A O 1
#